Protein AF-0000000079813971 (afdb_homodimer)

Secondary structure (DSSP, 8-state):
----------HHHHHHHHHHHS-TTSEEEEEEEE-SSSSEEEEEEEEETTTEEPPPPPPBSSHHHHHHHHHHHHHTSGGG----------/----------HHHHHHHHHHHS-TTSEEEEEEEE-SSSSEEEEEEEEETTTEEPPPPPPBSSHHHHHHHHHHHHHTSGGG----------

Radius of gyration: 18.47 Å; Cα contacts (8 Å, |Δi|>4): 279; chains: 2; bounding box: 52×53×49 Å

pLDDT: mean 79.58, std 22.06, range [20.67, 98.25]

Organism: NCBI:txid265959

Structure (mmCIF, N/CA/C/O backbone):
data_AF-0000000079813971-model_v1
#
loop_
_entity.id
_entity.type
_entity.pdbx_description
1 polymer 'Uncharacterized protein'
#
loop_
_atom_site.group_PDB
_atom_site.id
_atom_site.type_symbol
_atom_site.label_atom_id
_atom_site.label_alt_id
_atom_site.label_comp_id
_atom_site.label_asym_id
_atom_site.label_entity_id
_atom_site.label_seq_id
_atom_site.pdbx_PDB_ins_code
_atom_site.Cartn_x
_atom_site.Cartn_y
_atom_site.Cartn_z
_atom_site.occupancy
_atom_site.B_iso_or_equiv
_atom_site.auth_seq_id
_atom_site.auth_comp_id
_atom_site.auth_asym_id
_atom_site.auth_atom_id
_atom_site.pdbx_PDB_model_num
ATOM 1 N N . MET A 1 1 ? 38.156 -11.477 9.844 1 33.75 1 MET A N 1
ATOM 2 C CA . MET A 1 1 ? 36.75 -11.875 9.781 1 33.75 1 MET A CA 1
ATOM 3 C C . MET A 1 1 ? 35.875 -10.695 9.391 1 33.75 1 MET A C 1
ATOM 5 O O . MET A 1 1 ? 35.75 -9.734 10.156 1 33.75 1 MET A O 1
ATOM 9 N N . SER A 1 2 ? 35.969 -10.125 8.156 1 39.94 2 SER A N 1
ATOM 10 C CA . SER A 1 2 ? 35.344 -9 7.496 1 39.94 2 SER A CA 1
ATOM 11 C C . SER A 1 2 ? 33.812 -9.039 7.695 1 39.94 2 SER A C 1
ATOM 13 O O . SER A 1 2 ? 33.188 -10.047 7.395 1 39.94 2 SER A O 1
ATOM 15 N N . HIS A 1 3 ? 33.375 -8.734 8.922 1 40.38 3 HIS A N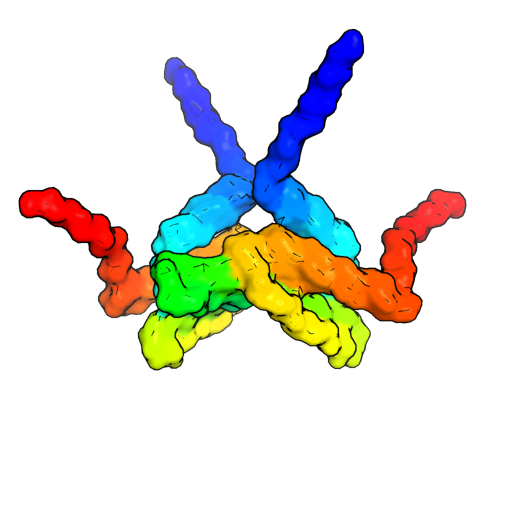 1
ATOM 16 C CA . HIS A 1 3 ? 31.969 -8.688 9.266 1 40.38 3 HIS A CA 1
ATOM 17 C C . HIS A 1 3 ? 31.141 -8.039 8.148 1 40.38 3 HIS A C 1
ATOM 19 O O . HIS A 1 3 ? 31.328 -6.855 7.848 1 40.38 3 HIS A O 1
ATOM 25 N N . ASN A 1 4 ? 31.047 -8.57 6.934 1 43.28 4 ASN A N 1
ATOM 26 C CA . ASN A 1 4 ? 30.094 -8.195 5.898 1 43.28 4 ASN A CA 1
ATOM 27 C C . ASN A 1 4 ? 28.766 -7.73 6.5 1 43.28 4 ASN A C 1
ATOM 29 O O . ASN A 1 4 ? 27.938 -8.547 6.871 1 43.28 4 ASN A O 1
ATOM 33 N N . TYR A 1 5 ? 28.828 -6.84 7.555 1 44.5 5 TYR A N 1
ATOM 34 C CA . TYR A 1 5 ? 27.625 -6.254 8.133 1 44.5 5 TYR A CA 1
ATOM 35 C C . TYR A 1 5 ? 26.594 -5.938 7.059 1 44.5 5 TYR A C 1
ATOM 37 O O . TYR A 1 5 ? 26.859 -5.141 6.156 1 44.5 5 TYR A O 1
ATOM 45 N N . ALA A 1 6 ? 25.984 -6.777 6.395 1 46.22 6 ALA A N 1
ATOM 46 C CA . ALA A 1 6 ? 24.828 -6.551 5.543 1 46.22 6 ALA A CA 1
ATOM 47 C C . ALA A 1 6 ? 23.984 -5.395 6.066 1 46.22 6 ALA A C 1
ATOM 49 O O . ALA A 1 6 ? 23.547 -5.41 7.219 1 46.22 6 ALA A O 1
ATOM 50 N N . THR A 1 7 ? 24.422 -4.199 5.969 1 53.38 7 THR A N 1
ATOM 51 C CA . THR A 1 7 ? 23.609 -3.041 6.328 1 53.38 7 THR A CA 1
ATOM 52 C C . THR A 1 7 ? 22.109 -3.361 6.199 1 53.38 7 THR A C 1
ATOM 54 O O . THR A 1 7 ? 21.656 -3.797 5.141 1 53.38 7 THR A O 1
ATOM 57 N N . PRO A 1 8 ? 21.484 -3.697 7.348 1 57.47 8 PRO A N 1
ATOM 58 C CA . PRO A 1 8 ? 20.062 -4 7.301 1 57.47 8 PRO A CA 1
ATOM 59 C C . PRO A 1 8 ? 19.312 -3.164 6.258 1 57.47 8 PRO A C 1
ATOM 61 O O . PRO A 1 8 ? 19.594 -1.976 6.098 1 57.47 8 PRO A O 1
ATOM 64 N N . LEU A 1 9 ? 18.891 -3.793 5.219 1 66.06 9 LEU A N 1
ATOM 65 C CA . LEU A 1 9 ? 18.141 -3.113 4.168 1 66.06 9 LEU A CA 1
ATOM 66 C C . LEU A 1 9 ? 17.094 -2.178 4.766 1 66.06 9 LEU A C 1
ATOM 68 O O . LEU A 1 9 ? 16.359 -2.557 5.688 1 66.06 9 LEU A O 1
ATOM 72 N N . THR A 1 10 ? 17.141 -0.961 4.457 1 76 10 THR A N 1
ATOM 73 C CA . THR A 1 10 ? 16.109 -0.007 4.855 1 76 10 THR A CA 1
ATOM 74 C C . THR A 1 10 ? 14.719 -0.523 4.488 1 76 10 THR A C 1
ATOM 76 O O . THR A 1 10 ? 14.57 -1.31 3.551 1 76 10 THR A O 1
ATOM 79 N N . PRO A 1 11 ? 13.758 -0.377 5.324 1 77.12 11 PRO A N 1
ATOM 80 C CA . PRO A 1 11 ? 12.391 -0.768 4.988 1 77.12 11 PRO A CA 1
ATOM 81 C C . PRO A 1 11 ? 12.016 -0.444 3.543 1 77.12 11 PRO A C 1
ATOM 83 O O . PRO A 1 11 ? 11.266 -1.192 2.912 1 77.12 11 PRO A O 1
ATOM 86 N N . GLU A 1 12 ? 12.609 0.564 3.08 1 75.94 12 GLU A N 1
ATOM 87 C CA . GLU A 1 12 ? 12.328 0.978 1.708 1 75.94 12 GLU A CA 1
ATOM 88 C C . GLU A 1 12 ? 12.891 -0.029 0.706 1 75.94 12 GLU A C 1
ATOM 90 O O . GLU A 1 12 ? 12.234 -0.351 -0.288 1 75.94 12 GLU A O 1
ATOM 95 N N . LYS A 1 13 ? 14.055 -0.398 0.991 1 79.94 13 LYS A N 1
ATOM 96 C CA . LYS A 1 13 ? 14.672 -1.394 0.119 1 79.94 13 LYS A CA 1
ATOM 97 C C . LYS A 1 13 ? 13.945 -2.732 0.211 1 79.94 13 LYS A C 1
ATOM 99 O O . LYS A 1 13 ? 13.797 -3.434 -0.792 1 79.94 13 LYS A O 1
ATOM 104 N N . ARG A 1 14 ? 13.508 -3.02 1.364 1 85.31 14 ARG A N 1
ATOM 105 C CA . ARG A 1 14 ? 12.781 -4.27 1.563 1 85.31 14 ARG A CA 1
ATOM 106 C C . ARG A 1 14 ? 11.438 -4.242 0.85 1 85.31 14 ARG A C 1
ATOM 108 O O . ARG A 1 14 ? 10.984 -5.262 0.315 1 85.31 14 ARG A O 1
ATOM 115 N N . LEU A 1 15 ? 10.828 -3.09 0.837 1 87.38 15 LEU A N 1
ATOM 116 C CA . LEU A 1 15 ? 9.555 -2.932 0.133 1 87.38 15 LEU A CA 1
ATOM 117 C C . LEU A 1 15 ? 9.727 -3.191 -1.36 1 87.38 15 LEU A C 1
ATOM 119 O O . LEU A 1 15 ? 8.961 -3.953 -1.954 1 87.38 15 LEU A O 1
ATOM 123 N N . THR A 1 16 ? 10.75 -2.584 -1.917 1 85.75 16 THR A N 1
ATOM 124 C CA . THR A 1 16 ? 11.039 -2.76 -3.336 1 85.75 16 THR A CA 1
ATOM 125 C C . THR A 1 16 ? 11.312 -4.227 -3.656 1 85.75 16 THR A C 1
ATOM 127 O O . THR A 1 16 ? 10.859 -4.742 -4.676 1 85.75 16 THR A O 1
ATOM 130 N N . ARG A 1 17 ? 12.031 -4.824 -2.816 1 87.75 17 ARG A N 1
ATOM 131 C CA . ARG A 1 17 ? 12.391 -6.227 -3.018 1 87.75 17 ARG A CA 1
ATOM 132 C C . ARG A 1 17 ? 11.148 -7.117 -3 1 87.75 17 ARG A C 1
ATOM 134 O O . ARG A 1 17 ? 10.984 -7.973 -3.871 1 87.75 17 ARG A O 1
ATOM 141 N N . VAL A 1 18 ? 10.289 -6.93 -2.023 1 91.88 18 VAL A N 1
ATOM 142 C CA . VAL A 1 18 ? 9.109 -7.785 -1.916 1 91.88 18 VAL A CA 1
ATOM 143 C C . VAL A 1 18 ? 8.188 -7.539 -3.104 1 91.88 18 VAL A C 1
ATOM 145 O O . VAL A 1 18 ? 7.629 -8.484 -3.672 1 91.88 18 VAL A O 1
ATOM 148 N N . LEU A 1 19 ? 8.055 -6.309 -3.5 1 91.94 19 LEU A N 1
ATOM 149 C CA . LEU A 1 19 ? 7.184 -5.977 -4.625 1 91.94 19 LEU A CA 1
ATOM 150 C C . LEU A 1 19 ? 7.727 -6.566 -5.922 1 91.94 19 LEU A C 1
ATOM 152 O O . LEU A 1 19 ? 6.957 -6.961 -6.801 1 91.94 19 LEU A O 1
ATOM 156 N N . SER A 1 20 ? 9.023 -6.66 -6.066 1 90.81 20 SER A N 1
ATOM 157 C CA . SER A 1 20 ? 9.656 -7.203 -7.266 1 90.81 20 SER A CA 1
ATOM 158 C C . SER A 1 20 ? 9.43 -8.703 -7.375 1 90.81 20 SER A C 1
ATOM 160 O O . SER A 1 20 ? 9.539 -9.281 -8.461 1 90.81 20 SER A O 1
ATOM 162 N N . ARG A 1 21 ? 9.125 -9.336 -6.32 1 92.19 21 ARG A N 1
ATOM 163 C CA . ARG A 1 21 ? 8.906 -10.773 -6.312 1 92.19 21 ARG A CA 1
ATOM 164 C C . ARG A 1 21 ? 7.473 -11.117 -6.719 1 92.19 21 ARG A C 1
ATOM 166 O O . ARG A 1 21 ? 7.191 -12.25 -7.125 1 92.19 21 ARG A O 1
ATOM 173 N N . ILE A 1 22 ? 6.59 -10.18 -6.59 1 92.81 22 ILE A N 1
ATOM 174 C CA . ILE A 1 22 ? 5.184 -10.406 -6.898 1 92.81 22 ILE A CA 1
ATOM 175 C C . ILE A 1 22 ? 4.957 -10.25 -8.398 1 92.81 22 ILE A C 1
ATOM 177 O O . ILE A 1 22 ? 5.219 -9.188 -8.969 1 92.81 22 ILE A O 1
ATOM 181 N N . PRO A 1 23 ? 4.418 -11.266 -9 1 92.44 23 PRO A N 1
ATOM 182 C CA . PRO A 1 23 ? 4.16 -11.172 -10.438 1 92.44 23 PRO A CA 1
ATOM 183 C C . PRO A 1 23 ? 3.305 -9.961 -10.805 1 92.44 23 PRO A C 1
ATOM 185 O O . PRO A 1 23 ? 2.396 -9.594 -10.055 1 92.44 23 PRO A O 1
ATOM 188 N N . GLU A 1 24 ? 3.609 -9.352 -11.938 1 92.88 24 GLU A N 1
ATOM 189 C CA . GLU A 1 24 ? 2.957 -8.125 -12.375 1 92.88 24 GLU A CA 1
ATOM 190 C C . GLU A 1 24 ? 1.479 -8.359 -12.672 1 92.88 24 GLU A C 1
ATOM 192 O O . GLU A 1 24 ? 0.686 -7.414 -12.68 1 92.88 24 GLU A O 1
ATOM 197 N N . ASP A 1 25 ? 1.131 -9.609 -12.977 1 92.19 25 ASP A N 1
ATOM 198 C CA . ASP A 1 25 ? -0.26 -9.906 -13.312 1 92.19 25 ASP A CA 1
ATOM 199 C C . ASP A 1 25 ? -1.086 -10.164 -12.055 1 92.19 25 ASP A C 1
ATOM 201 O O . ASP A 1 25 ? -2.293 -10.398 -12.133 1 92.19 25 ASP A O 1
ATOM 205 N N . TRP A 1 26 ? -0.474 -10.062 -10.797 1 92.56 26 TRP A N 1
ATOM 206 C CA . TRP A 1 26 ? -1.197 -10.195 -9.539 1 92.56 26 TRP A CA 1
ATOM 207 C C . TRP A 1 26 ? -1.659 -8.836 -9.031 1 92.56 26 TRP A C 1
ATOM 209 O O . TRP A 1 26 ? -0.968 -7.828 -9.211 1 92.56 26 TRP A O 1
ATOM 219 N N . SER A 1 27 ? -2.734 -8.758 -8.43 1 96.25 27 SER A N 1
ATOM 220 C CA . SER A 1 27 ? -3.186 -7.555 -7.742 1 96.25 27 SER A CA 1
ATOM 221 C C . SER A 1 27 ? -2.703 -7.527 -6.293 1 96.25 27 SER A C 1
ATOM 223 O O . SER A 1 27 ? -2.65 -8.57 -5.633 1 96.25 27 SER A O 1
ATOM 225 N N . VAL A 1 28 ? -2.287 -6.328 -5.848 1 97.25 28 VAL A N 1
ATOM 226 C CA . VAL A 1 28 ? -1.823 -6.117 -4.48 1 97.25 28 VAL A CA 1
ATOM 227 C C . VAL A 1 28 ? -2.725 -5.105 -3.777 1 97.25 28 VAL A C 1
ATOM 229 O O . VAL A 1 28 ? -2.961 -4.012 -4.297 1 97.25 28 VAL A O 1
ATOM 232 N N . ASN A 1 29 ? -3.291 -5.484 -2.674 1 97.75 29 ASN A N 1
ATOM 233 C CA . ASN A 1 29 ? -4.027 -4.566 -1.814 1 97.75 29 ASN A CA 1
ATOM 234 C C . ASN A 1 29 ? -3.314 -4.344 -0.484 1 97.75 29 ASN A C 1
ATOM 236 O O . ASN A 1 29 ? -2.91 -5.305 0.174 1 97.75 29 ASN A O 1
ATOM 240 N N . ILE A 1 30 ? -3.1 -3.123 -0.188 1 97.88 30 ILE A N 1
ATOM 241 C CA . ILE A 1 30 ? -2.492 -2.748 1.084 1 97.88 30 ILE A CA 1
ATOM 242 C C . ILE A 1 30 ? -3.43 -1.816 1.85 1 97.88 30 ILE A C 1
ATOM 244 O O . ILE A 1 30 ? -4.008 -0.894 1.27 1 97.88 30 ILE A O 1
ATOM 248 N N . ASP A 1 31 ? -3.574 -2.096 3.123 1 97.44 31 ASP A N 1
ATOM 249 C CA . ASP A 1 31 ? -4.457 -1.314 3.98 1 97.44 31 ASP A CA 1
ATOM 250 C C . ASP A 1 31 ? -3.742 -0.88 5.258 1 97.44 31 ASP A C 1
ATOM 252 O O . ASP A 1 31 ? -3.139 -1.703 5.949 1 97.44 31 ASP A O 1
ATOM 256 N N . ARG A 1 32 ? -3.713 0.362 5.469 1 97.12 32 ARG A N 1
ATOM 257 C CA . ARG A 1 32 ? -3.301 0.904 6.762 1 97.12 32 ARG A CA 1
ATOM 258 C C . ARG A 1 32 ? -4.512 1.349 7.578 1 97.12 32 ARG A C 1
ATOM 260 O O . ARG A 1 32 ? -5.367 2.08 7.078 1 97.12 32 ARG A O 1
ATOM 267 N N . GLN A 1 33 ? -4.578 0.925 8.82 1 95 33 GLN A N 1
ATOM 268 C CA . GLN A 1 33 ? -5.672 1.288 9.711 1 95 33 GLN A CA 1
ATOM 269 C C . GLN A 1 33 ? -5.148 1.717 11.078 1 95 33 GLN A C 1
ATOM 271 O O . GLN A 1 33 ? -4.113 1.227 11.539 1 95 33 GLN A O 1
ATOM 276 N N . PRO A 1 34 ? -5.949 2.643 11.664 1 93.5 34 PRO A N 1
ATOM 277 C CA . PRO A 1 34 ? -5.594 2.926 13.055 1 93.5 34 PRO A CA 1
ATOM 278 C C . PRO A 1 34 ? -5.695 1.693 13.953 1 93.5 34 PRO A C 1
ATOM 280 O O . PRO A 1 34 ? -6.594 0.87 13.773 1 93.5 34 PRO A O 1
ATOM 283 N N . ASP A 1 35 ? -4.758 1.456 14.82 1 91 35 ASP A N 1
ATOM 284 C CA . ASP A 1 35 ? -4.734 0.261 15.664 1 91 35 ASP A CA 1
ATOM 285 C C . ASP A 1 35 ? -5.469 0.5 16.984 1 91 35 ASP A C 1
ATOM 287 O O . ASP A 1 35 ? -5.539 -0.393 17.828 1 91 35 ASP A O 1
ATOM 291 N N . GLY A 1 36 ? -5.98 1.595 17.219 1 86.81 36 GLY A N 1
ATOM 292 C CA . GLY A 1 36 ? -6.715 1.904 18.438 1 86.81 36 GLY A CA 1
ATOM 293 C C . GLY A 1 36 ? -5.82 2.379 19.562 1 86.81 36 GLY A C 1
ATOM 294 O O . GLY A 1 36 ? -6.309 2.746 20.625 1 86.81 36 GLY A O 1
ATOM 295 N N . ASN A 1 37 ? -4.508 2.303 19.5 1 88.69 37 ASN A N 1
ATOM 296 C CA . ASN A 1 37 ? -3.553 2.699 20.531 1 88.69 37 ASN A CA 1
ATOM 297 C C . ASN A 1 37 ? -2.721 3.9 20.094 1 88.69 37 ASN A C 1
ATOM 299 O O . ASN A 1 37 ? -1.601 4.094 20.578 1 88.69 37 ASN A O 1
ATOM 303 N N . GLY A 1 38 ? -3.197 4.703 19.109 1 88.81 38 GLY A N 1
ATOM 304 C CA . GLY A 1 38 ? -2.477 5.871 18.641 1 88.81 38 GLY A CA 1
ATOM 305 C C . GLY A 1 38 ? -1.497 5.559 17.516 1 88.81 38 GLY A C 1
ATOM 306 O O . GLY A 1 38 ? -0.733 6.426 17.094 1 88.81 38 GLY A O 1
ATOM 307 N N . GLY A 1 39 ? -1.473 4.316 17.125 1 92.88 39 GLY A N 1
ATOM 308 C CA . GLY A 1 39 ? -0.64 3.891 16.016 1 92.88 39 GLY A CA 1
ATOM 309 C C . GLY A 1 39 ? -1.441 3.373 14.836 1 92.88 39 GLY A C 1
ATOM 310 O O . GLY A 1 39 ? -2.604 3.746 14.656 1 92.88 39 GLY A O 1
ATOM 311 N N . THR A 1 40 ? -0.646 2.762 13.945 1 95 40 THR A N 1
ATOM 312 C CA . THR A 1 40 ? -1.297 2.191 12.773 1 95 40 THR A CA 1
ATOM 313 C C . THR A 1 40 ? -0.93 0.718 12.617 1 95 40 THR A C 1
ATOM 315 O O . THR A 1 40 ? 0.053 0.251 13.195 1 95 40 THR A O 1
ATOM 318 N N . CYS A 1 41 ? -1.771 0.02 11.984 1 97.25 41 CYS A N 1
ATOM 319 C CA . CYS A 1 41 ? -1.492 -1.345 11.547 1 97.25 41 CYS A CA 1
ATOM 320 C C . CYS A 1 41 ? -1.696 -1.494 10.047 1 97.25 41 CYS A C 1
ATOM 322 O O . CYS A 1 41 ? -2.451 -0.73 9.438 1 97.25 41 CYS A O 1
ATOM 324 N N . TRP A 1 42 ? -0.894 -2.451 9.539 1 97.25 42 TRP A N 1
ATOM 325 C CA . TRP A 1 42 ? -0.901 -2.66 8.102 1 97.25 42 TRP A CA 1
ATOM 326 C C . TRP A 1 42 ? -1.358 -4.074 7.754 1 97.25 42 TRP A C 1
ATOM 328 O O . TRP A 1 42 ? -0.991 -5.035 8.438 1 97.25 42 TRP A O 1
ATOM 338 N N . ARG A 1 43 ? -2.133 -4.199 6.695 1 98.25 43 ARG A N 1
ATOM 339 C CA . ARG A 1 43 ? -2.543 -5.477 6.121 1 98.25 43 ARG A CA 1
ATOM 340 C C . ARG A 1 43 ? -2.357 -5.484 4.605 1 98.25 43 ARG A C 1
ATOM 342 O O . ARG A 1 43 ? -2.365 -4.426 3.971 1 98.25 43 ARG A O 1
ATOM 349 N N . ALA A 1 44 ? -2.139 -6.602 4.141 1 97.88 44 ALA A N 1
ATOM 350 C CA . ALA A 1 44 ? -1.982 -6.754 2.697 1 97.88 44 ALA A CA 1
ATOM 351 C C . ALA A 1 44 ? -2.678 -8.016 2.201 1 97.88 44 ALA A C 1
ATOM 353 O O . ALA A 1 44 ? -2.898 -8.953 2.971 1 97.88 44 ALA A O 1
ATOM 354 N N . ARG A 1 45 ? -3.027 -7.969 0.993 1 97.19 45 ARG A N 1
ATOM 355 C CA . ARG A 1 45 ? -3.65 -9.094 0.306 1 97.19 45 ARG A CA 1
ATOM 356 C C . ARG A 1 45 ? -3.193 -9.172 -1.146 1 97.19 45 ARG A C 1
ATOM 358 O O . ARG A 1 45 ? -3.062 -8.148 -1.816 1 97.19 45 ARG A O 1
ATOM 365 N N . LEU A 1 46 ? -2.971 -10.383 -1.547 1 96.31 46 LEU A N 1
ATOM 366 C CA . LEU A 1 46 ? -2.648 -10.617 -2.949 1 96.31 46 LEU A CA 1
ATOM 367 C C . LEU A 1 46 ? -3.799 -11.328 -3.658 1 96.31 46 LEU A C 1
ATOM 369 O O . LEU A 1 46 ? -4.461 -12.188 -3.072 1 96.31 46 LEU A O 1
ATOM 373 N N . THR A 1 47 ? -3.979 -10.953 -4.824 1 95.06 47 THR A N 1
ATOM 374 C CA . THR A 1 47 ? -4.973 -11.602 -5.672 1 95.06 47 THR A CA 1
ATOM 375 C C . THR A 1 47 ? -4.324 -12.164 -6.934 1 95.06 47 THR A C 1
ATOM 377 O O . THR A 1 47 ? -3.664 -11.43 -7.676 1 95.06 47 THR A O 1
ATOM 380 N N . LEU A 1 48 ? -4.5 -13.398 -7.098 1 89.38 48 LEU A N 1
ATOM 381 C CA . LEU A 1 48 ? -3.951 -14.07 -8.273 1 89.38 48 LEU A CA 1
ATOM 382 C C . LEU A 1 48 ? -4.828 -13.828 -9.492 1 89.38 48 LEU A C 1
ATOM 384 O O . LEU A 1 48 ? -6.004 -13.484 -9.359 1 89.38 48 LEU A O 1
ATOM 388 N N . PRO A 1 49 ? -4.203 -13.953 -10.57 1 86.12 49 PRO A N 1
ATOM 389 C CA . PRO A 1 49 ? -5.016 -13.812 -11.781 1 86.12 49 PRO A CA 1
ATOM 390 C C . PRO A 1 49 ? -6.215 -14.758 -11.797 1 86.12 49 PRO A C 1
ATOM 392 O O . PRO A 1 49 ? -6.117 -15.891 -11.312 1 86.12 49 PRO A O 1
ATOM 395 N N . GLY A 1 50 ? -7.379 -14.281 -12.242 1 83.62 50 GLY A N 1
ATOM 396 C CA . GLY A 1 50 ? -8.594 -15.078 -12.25 1 83.62 50 GLY A CA 1
ATOM 397 C C . GLY A 1 50 ? -9.461 -14.859 -11.016 1 83.62 50 GLY A C 1
ATOM 398 O O . GLY A 1 50 ? -10.367 -15.648 -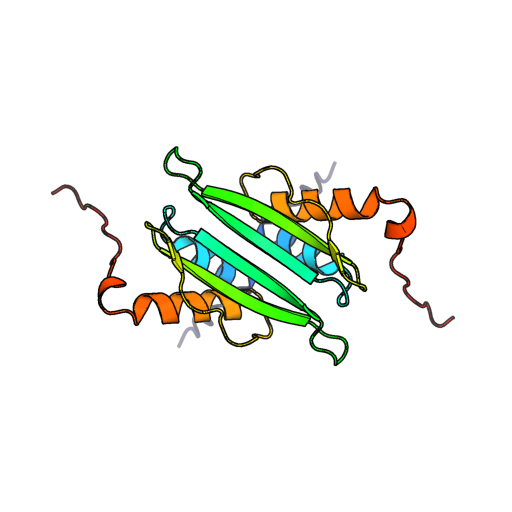10.75 1 83.62 50 GLY A O 1
ATOM 399 N N . ASP A 1 51 ? -9.062 -13.898 -10.172 1 78 51 ASP A N 1
ATOM 400 C CA . ASP A 1 51 ? -9.836 -13.414 -9.031 1 78 51 ASP A CA 1
ATOM 401 C C . ASP A 1 51 ? -9.75 -14.391 -7.863 1 78 51 ASP A C 1
ATOM 403 O O . ASP A 1 51 ? -10.758 -14.672 -7.207 1 78 51 ASP A O 1
ATOM 407 N N . ASP A 1 52 ? -8.75 -14.969 -7.832 1 83.06 52 ASP A N 1
ATOM 408 C CA . ASP A 1 52 ? -8.469 -15.812 -6.68 1 83.06 52 ASP A CA 1
ATOM 409 C C . ASP A 1 52 ? -7.797 -15.016 -5.562 1 83.06 52 ASP A C 1
ATOM 411 O O . ASP A 1 52 ? -6.574 -15.055 -5.414 1 83.06 52 ASP A O 1
ATOM 415 N N . ALA A 1 53 ? -8.609 -14.32 -4.77 1 88.06 53 ALA A N 1
ATOM 416 C CA . ALA A 1 53 ? -8.094 -13.469 -3.703 1 88.06 53 ALA A CA 1
ATOM 417 C C . ALA A 1 53 ? -7.66 -14.297 -2.498 1 88.06 53 ALA A C 1
ATOM 419 O O . ALA A 1 53 ? -8.406 -15.156 -2.025 1 88.06 53 ALA A O 1
ATOM 420 N N . LEU A 1 54 ? -6.457 -14.008 -2.133 1 91.12 54 LEU A N 1
ATOM 421 C CA . LEU A 1 54 ? -6.004 -14.602 -0.881 1 91.12 54 LEU A CA 1
ATOM 422 C C . LEU A 1 54 ? -6.555 -13.844 0.318 1 91.12 54 LEU A C 1
ATOM 424 O O . LEU A 1 54 ? -7.129 -12.758 0.161 1 91.12 54 LEU A O 1
ATOM 428 N N . ASP A 1 55 ? -6.402 -14.445 1.411 1 91.94 55 ASP A N 1
ATOM 429 C CA . ASP A 1 55 ? -6.891 -13.805 2.627 1 91.94 55 ASP A CA 1
ATOM 430 C C . ASP A 1 55 ? -6.031 -12.602 2.998 1 91.94 55 ASP A C 1
ATOM 432 O O . ASP A 1 55 ? -4.836 -12.57 2.701 1 91.94 55 ASP A O 1
ATOM 436 N N . TRP A 1 56 ? -6.695 -11.617 3.648 1 97 56 TRP A N 1
ATOM 437 C CA . TRP A 1 56 ? -5.926 -10.539 4.266 1 97 56 TRP A CA 1
ATOM 438 C C . TRP A 1 56 ? -4.969 -11.094 5.316 1 97 56 TRP A C 1
ATOM 440 O O . TRP A 1 56 ? -5.309 -12.031 6.043 1 97 56 TRP A O 1
ATOM 450 N N . THR A 1 57 ? -3.846 -10.438 5.355 1 97.12 57 THR A N 1
ATOM 451 C CA . THR A 1 57 ? -2.912 -10.805 6.414 1 97.12 57 THR A CA 1
ATOM 452 C C . THR A 1 57 ? -3.41 -10.32 7.77 1 97.12 57 THR A C 1
ATOM 454 O O . THR A 1 57 ? -4.258 -9.422 7.84 1 97.12 57 THR A O 1
ATOM 457 N N . ALA A 1 58 ? -2.861 -10.992 8.82 1 96.56 58 ALA A N 1
ATOM 458 C CA . ALA A 1 58 ? -3.02 -10.391 10.141 1 96.56 58 ALA A CA 1
ATOM 459 C C . ALA A 1 58 ? -2.381 -9 10.188 1 96.56 58 ALA A C 1
ATOM 461 O O . ALA A 1 58 ? -1.454 -8.711 9.43 1 96.56 58 ALA A O 1
ATOM 462 N N . PRO A 1 59 ? -2.895 -8.117 11.031 1 97.25 59 PRO A N 1
ATOM 463 C CA . PRO A 1 59 ? -2.281 -6.793 11.133 1 97.25 59 PRO A CA 1
ATOM 464 C C . PRO A 1 59 ? -0.791 -6.855 11.461 1 97.25 59 PRO A C 1
ATOM 466 O O . PRO A 1 59 ? -0.373 -7.668 12.289 1 97.25 59 PRO A O 1
ATOM 469 N N . GLN A 1 60 ? -0.055 -6.152 10.688 1 96.81 60 GLN A N 1
ATOM 470 C CA . GLN A 1 60 ? 1.383 -6.043 10.906 1 96.81 60 GLN A CA 1
ATOM 471 C C . GLN A 1 60 ? 1.777 -4.617 11.281 1 96.81 60 GLN A C 1
ATOM 473 O O . GLN A 1 60 ? 1.007 -3.678 11.062 1 96.81 60 GLN A O 1
ATOM 478 N N . GLY A 1 61 ? 2.953 -4.43 11.773 1 93.88 61 GLY A N 1
ATOM 479 C CA . GLY A 1 61 ? 3.404 -3.127 12.234 1 93.88 61 GLY A CA 1
ATOM 480 C C . GLY A 1 61 ? 3.883 -2.229 11.109 1 93.88 61 GLY A C 1
ATOM 481 O O . GLY A 1 61 ? 3.934 -1.007 11.266 1 93.88 61 GLY A O 1
ATOM 482 N N . THR A 1 62 ? 4.371 -2.85 10.039 1 93 62 THR A N 1
ATOM 483 C CA . THR A 1 62 ? 4.859 -2.059 8.914 1 93 62 THR A CA 1
ATOM 484 C C . THR A 1 62 ? 4.246 -2.541 7.605 1 93 62 THR A C 1
ATOM 486 O O . THR A 1 62 ? 3.74 -3.662 7.527 1 93 62 THR A O 1
ATOM 489 N N . MET A 1 63 ? 4.285 -1.687 6.668 1 94.31 63 MET A N 1
ATOM 490 C CA . MET A 1 63 ? 3.814 -2.018 5.328 1 94.31 63 MET A CA 1
ATOM 491 C C . MET A 1 63 ? 4.586 -3.203 4.758 1 94.31 63 MET A C 1
ATOM 493 O O . MET A 1 63 ? 3.996 -4.105 4.16 1 94.31 63 MET A O 1
ATOM 497 N N . VAL A 1 64 ? 5.871 -3.158 4.969 1 93.69 64 VAL A N 1
ATOM 498 C CA . VAL A 1 64 ? 6.762 -4.176 4.426 1 93.69 64 VAL A CA 1
ATOM 499 C C . VAL A 1 64 ? 6.422 -5.539 5.027 1 93.69 64 VAL A C 1
ATOM 501 O O . VAL A 1 64 ? 6.312 -6.531 4.309 1 93.69 64 VAL A O 1
ATOM 504 N N . GLU A 1 65 ? 6.281 -5.586 6.297 1 95.19 65 GLU A N 1
ATOM 505 C CA . GLU A 1 65 ? 5.938 -6.832 6.973 1 95.19 65 GLU A CA 1
ATOM 506 C C . GLU A 1 65 ? 4.617 -7.398 6.453 1 95.19 65 GLU A C 1
ATOM 508 O O . GLU A 1 65 ? 4.48 -8.609 6.285 1 95.19 65 GLU A O 1
ATOM 513 N N . ALA A 1 66 ? 3.635 -6.574 6.246 1 97 66 ALA A N 1
ATOM 514 C CA . ALA A 1 66 ? 2.35 -7.004 5.703 1 97 66 ALA A CA 1
ATOM 515 C C . ALA A 1 66 ? 2.52 -7.633 4.324 1 97 66 ALA A C 1
ATOM 517 O O . ALA A 1 66 ? 1.953 -8.695 4.043 1 97 66 ALA A O 1
ATOM 518 N N . LEU A 1 67 ? 3.32 -6.969 3.527 1 96.12 67 LEU A N 1
ATOM 519 C CA . LEU A 1 67 ? 3.543 -7.453 2.17 1 96.12 67 LEU A CA 1
ATOM 520 C C . LEU A 1 67 ? 4.309 -8.773 2.18 1 96.12 67 LEU A C 1
ATOM 522 O O . LEU A 1 67 ? 3.994 -9.68 1.413 1 96.12 67 LEU A O 1
ATOM 526 N N . GLU A 1 68 ? 5.336 -8.797 3.027 1 94.94 68 GLU A N 1
ATOM 527 C CA . GLU A 1 68 ? 6.109 -10.031 3.131 1 94.94 68 GLU A CA 1
ATOM 528 C C . GLU A 1 68 ? 5.242 -11.188 3.615 1 94.94 68 GLU A C 1
ATOM 530 O O . GLU A 1 68 ? 5.367 -12.312 3.127 1 94.94 68 GLU A O 1
ATOM 535 N N . THR A 1 69 ? 4.395 -10.953 4.59 1 96.12 69 THR A N 1
ATOM 536 C CA . THR A 1 69 ? 3.475 -11.961 5.102 1 96.12 69 THR A CA 1
ATOM 537 C C . THR A 1 69 ? 2.51 -12.422 4.012 1 96.12 69 THR A C 1
ATOM 539 O O . THR A 1 69 ? 2.27 -13.617 3.848 1 96.12 69 THR A O 1
ATOM 542 N N . ALA A 1 70 ? 1.956 -11.5 3.229 1 96.12 70 ALA A N 1
ATOM 543 C CA . ALA A 1 70 ? 1.064 -11.828 2.117 1 96.12 70 ALA A CA 1
ATOM 544 C C . ALA A 1 70 ? 1.771 -12.695 1.081 1 96.12 70 ALA A C 1
ATOM 546 O O . ALA A 1 70 ? 1.186 -13.641 0.552 1 96.12 70 ALA A O 1
ATOM 547 N N . TRP A 1 71 ? 2.959 -12.328 0.774 1 94.88 71 TRP A N 1
ATOM 548 C CA . TRP A 1 71 ? 3.742 -13.07 -0.206 1 94.88 71 TRP A CA 1
ATOM 549 C C . TRP A 1 71 ? 3.998 -14.5 0.271 1 94.88 71 TRP A C 1
ATOM 551 O O . TRP A 1 71 ? 3.902 -15.445 -0.511 1 94.88 71 TRP A O 1
ATOM 561 N N . ARG A 1 72 ? 4.328 -14.641 1.51 1 93.12 72 ARG A N 1
ATOM 562 C CA . ARG A 1 72 ? 4.516 -15.961 2.094 1 93.12 72 ARG A CA 1
ATOM 563 C C . ARG A 1 72 ? 3.242 -16.797 1.99 1 93.12 72 ARG A C 1
ATOM 565 O O . ARG A 1 72 ? 3.291 -17.984 1.657 1 93.12 72 ARG A O 1
ATOM 572 N N . GLN A 1 73 ? 2.131 -16.188 2.275 1 91.69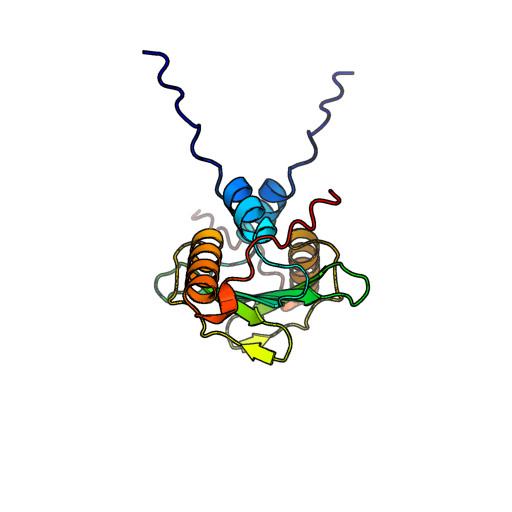 73 GLN A N 1
ATOM 573 C CA . GLN A 1 73 ? 0.836 -16.859 2.164 1 91.69 73 GLN A CA 1
ATOM 574 C C . GLN A 1 73 ? 0.59 -17.344 0.739 1 91.69 73 GLN A C 1
ATOM 576 O O . GLN A 1 73 ? 0.065 -18.438 0.533 1 91.69 73 GLN A O 1
ATOM 581 N N . ALA A 1 74 ? 0.95 -16.531 -0.216 1 89.88 74 ALA A N 1
ATOM 582 C CA . ALA A 1 74 ? 0.747 -16.859 -1.624 1 89.88 74 ALA A CA 1
ATOM 583 C C . ALA A 1 74 ? 1.618 -18.047 -2.043 1 89.88 74 ALA A C 1
ATOM 585 O O . ALA A 1 74 ? 1.223 -18.844 -2.895 1 89.88 74 ALA A O 1
ATOM 586 N N . ARG A 1 75 ? 2.789 -18.141 -1.523 1 87 75 ARG A N 1
ATOM 587 C CA . ARG A 1 75 ? 3.723 -19.219 -1.871 1 87 75 ARG A CA 1
ATOM 588 C C . ARG A 1 75 ? 3.326 -20.531 -1.204 1 87 75 ARG A C 1
ATOM 590 O O . ARG A 1 75 ? 3.738 -21.594 -1.646 1 87 75 ARG A O 1
ATOM 597 N N . ALA A 1 76 ? 2.672 -20.406 -0.142 1 81.69 76 ALA A N 1
ATOM 598 C CA . ALA A 1 76 ? 2.254 -21.609 0.574 1 81.69 76 ALA A CA 1
ATOM 599 C C . ALA A 1 76 ? 1.136 -22.344 -0.171 1 81.69 76 ALA A C 1
ATOM 601 O O . ALA A 1 76 ? 0.815 -23.484 0.139 1 81.69 76 ALA A O 1
ATOM 602 N N . LEU A 1 77 ? 0.544 -21.672 -1.084 1 68.5 77 LEU A N 1
ATOM 603 C CA . LEU A 1 77 ? -0.519 -22.281 -1.876 1 68.5 77 LEU A CA 1
ATOM 604 C C . LEU A 1 77 ? 0.057 -23.25 -2.908 1 68.5 77 LEU A C 1
ATOM 606 O O . LEU A 1 77 ? 1.152 -23.016 -3.43 1 68.5 77 LEU A O 1
ATOM 610 N N . PRO A 1 78 ? -0.326 -24.516 -2.9 1 60.62 78 PRO A N 1
ATOM 611 C CA . PRO A 1 78 ? 0.2 -25.469 -3.881 1 60.62 78 PRO A CA 1
ATOM 612 C C . PRO A 1 78 ? 0.491 -24.828 -5.234 1 60.62 78 PRO A C 1
ATOM 614 O O . PRO A 1 78 ? 1.471 -25.188 -5.895 1 60.62 78 PRO A O 1
ATOM 617 N N . GLY A 1 79 ? -0.356 -24.156 -5.98 1 49.84 79 GLY A N 1
ATOM 618 C CA . GLY A 1 79 ? -0.225 -23.484 -7.266 1 49.84 79 GLY A CA 1
ATOM 619 C C . GLY A 1 79 ? 0.599 -22.219 -7.191 1 49.84 79 GLY A C 1
ATOM 620 O O . GLY A 1 79 ? 0.825 -21.562 -8.211 1 49.84 79 GLY A O 1
ATOM 621 N N . GLY A 1 80 ? 0.846 -21.688 -6.133 1 49.75 80 GLY A N 1
ATOM 622 C CA . GLY A 1 80 ? 1.663 -20.5 -5.926 1 49.75 80 GLY A CA 1
ATOM 623 C C . GLY A 1 80 ? 3.117 -20.719 -6.305 1 49.75 80 GLY A C 1
ATOM 624 O O . GLY A 1 80 ? 3.967 -19.875 -6 1 49.75 80 GLY A O 1
ATOM 625 N N . GLU A 1 81 ? 3.434 -21.984 -6.578 1 44.5 81 GLU A N 1
ATOM 626 C CA . GLU A 1 81 ? 4.781 -22.266 -7.066 1 44.5 81 GLU A CA 1
ATOM 627 C C . GLU A 1 81 ? 5.098 -21.438 -8.312 1 44.5 81 GLU A C 1
ATOM 629 O O . GLU A 1 81 ? 6.023 -21.766 -9.055 1 44.5 81 GLU A O 1
ATOM 634 N N . ALA A 1 82 ? 4.312 -20.469 -8.672 1 46 82 ALA A N 1
ATOM 635 C CA . ALA A 1 82 ? 4.875 -19.844 -9.867 1 46 82 ALA A CA 1
ATOM 636 C C . ALA A 1 82 ? 6.332 -19.453 -9.648 1 46 82 ALA A C 1
ATOM 638 O O . ALA A 1 82 ? 6.629 -18.547 -8.883 1 46 82 ALA A O 1
ATOM 639 N N . GLY A 1 83 ? 7.242 -20.219 -9.461 1 42.34 83 GLY A N 1
ATOM 640 C CA . GLY A 1 83 ? 8.648 -19.859 -9.609 1 42.34 83 GLY A CA 1
ATOM 641 C C . GLY A 1 83 ? 8.883 -18.781 -10.641 1 42.34 83 GLY A C 1
ATOM 642 O O . GLY A 1 83 ? 7.984 -18.453 -11.422 1 42.34 83 GLY A O 1
ATOM 643 N N . PRO A 1 84 ? 9.797 -17.828 -10.469 1 39.81 84 PRO A N 1
ATOM 644 C CA . PRO A 1 84 ? 10.148 -16.922 -11.57 1 39.81 84 PRO A CA 1
ATOM 645 C C . PRO A 1 84 ? 10.094 -17.609 -12.93 1 39.81 84 PRO A C 1
ATOM 647 O O . PRO A 1 84 ? 10.727 -18.656 -13.125 1 39.81 84 PRO A O 1
ATOM 650 N N . GLN A 1 85 ? 9 -17.953 -13.5 1 35.62 85 GLN A N 1
ATOM 651 C CA . GLN A 1 85 ? 9.18 -18.406 -14.883 1 35.62 85 GLN A CA 1
ATOM 652 C C . GLN A 1 85 ? 10.172 -17.5 -15.617 1 35.62 85 GLN A C 1
ATOM 654 O O . GLN A 1 85 ? 9.844 -16.359 -15.969 1 35.62 85 GLN A O 1
ATOM 659 N N . VAL A 1 86 ? 11.328 -17.188 -15.086 1 35.84 86 VAL A N 1
ATOM 660 C CA . VAL A 1 86 ? 12.414 -16.688 -15.922 1 35.84 86 VAL A CA 1
ATOM 661 C C . VAL A 1 86 ? 12.477 -17.484 -17.219 1 35.84 86 VAL A C 1
ATOM 663 O O . VAL A 1 86 ? 12.727 -18.688 -17.203 1 35.84 86 VAL A O 1
ATOM 666 N N . THR A 1 87 ? 11.562 -17.406 -18.062 1 36.69 87 THR A N 1
ATOM 667 C CA . THR A 1 87 ? 11.875 -17.922 -19.391 1 36.69 87 THR A CA 1
ATOM 668 C C . THR A 1 87 ? 13.328 -17.641 -19.75 1 36.69 87 THR A C 1
ATOM 670 O O . THR A 1 87 ? 13.703 -16.469 -19.953 1 36.69 87 THR A O 1
ATOM 673 N N . VAL A 1 88 ? 14.359 -18.266 -19.281 1 29.05 88 VAL A N 1
ATOM 674 C CA . VAL A 1 88 ? 15.711 -18.375 -19.828 1 29.05 88 VAL A CA 1
ATOM 675 C C . VAL A 1 88 ? 15.641 -18.766 -21.297 1 29.05 88 VAL A C 1
ATOM 677 O O . VAL A 1 88 ? 15.117 -19.828 -21.641 1 29.05 88 VAL A O 1
ATOM 680 N N . LYS A 1 89 ? 15.414 -17.859 -22.188 1 28.5 89 LYS A N 1
ATOM 681 C CA . LYS A 1 89 ? 15.781 -18.125 -23.578 1 28.5 89 LYS A CA 1
ATOM 682 C C . LYS A 1 89 ? 17.109 -18.875 -23.656 1 28.5 89 LYS A C 1
ATOM 684 O O . LYS A 1 89 ? 18.141 -18.375 -23.219 1 28.5 89 LYS A O 1
ATOM 689 N N . ASN A 1 90 ? 17 -20.094 -23.281 1 20.67 90 ASN A N 1
ATOM 690 C CA . ASN A 1 90 ? 18.094 -20.891 -23.812 1 20.67 90 ASN A CA 1
ATOM 691 C C . ASN A 1 90 ? 18.109 -20.859 -25.344 1 20.67 90 ASN A C 1
ATOM 693 O O . ASN A 1 90 ? 17.078 -21.016 -25.984 1 20.67 90 ASN A O 1
ATOM 697 N N . MET B 1 1 ? 29.172 28.031 -7.02 1 33.41 1 MET B N 1
ATOM 698 C CA . MET B 1 1 ? 27.75 27.719 -7.004 1 33.41 1 MET B CA 1
ATOM 699 C C . MET B 1 1 ? 27.531 26.234 -6.734 1 33.41 1 MET B C 1
ATOM 701 O O . MET B 1 1 ? 27.891 25.391 -7.559 1 33.41 1 MET B O 1
ATOM 705 N N . SER B 1 2 ? 27.844 25.688 -5.516 1 39.78 2 SER B N 1
ATOM 706 C CA . SER B 1 2 ? 27.766 24.344 -4.98 1 39.78 2 SER B CA 1
ATOM 707 C C . SER B 1 2 ? 26.422 23.688 -5.297 1 39.78 2 SER B C 1
ATOM 709 O O . SER B 1 2 ? 25.375 24.281 -5.031 1 39.78 2 SER B O 1
ATOM 711 N N . HIS B 1 3 ? 26.25 23.25 -6.539 1 40.44 3 HIS B N 1
ATOM 712 C CA . HIS B 1 3 ? 25.062 22.562 -7 1 40.44 3 HIS B CA 1
ATOM 713 C C . HIS B 1 3 ? 24.562 21.578 -5.953 1 40.44 3 HIS B C 1
ATOM 715 O O . HIS B 1 3 ? 25.234 20.594 -5.648 1 40.44 3 HIS B O 1
ATOM 721 N N . ASN B 1 4 ? 24.125 21.906 -4.711 1 41.5 4 ASN B N 1
ATOM 722 C CA . ASN B 1 4 ? 23.359 21.109 -3.764 1 41.5 4 ASN B CA 1
ATOM 723 C C . ASN B 1 4 ? 22.406 20.156 -4.48 1 41.5 4 ASN B C 1
ATOM 725 O O . ASN B 1 4 ? 21.312 20.562 -4.891 1 41.5 4 ASN B O 1
ATOM 729 N N . TYR B 1 5 ? 22.859 19.484 -5.562 1 42.72 5 TYR B N 1
ATOM 730 C CA . TYR B 1 5 ? 22.047 18.5 -6.262 1 42.72 5 TYR B CA 1
ATOM 731 C C . TYR B 1 5 ? 21.219 17.688 -5.277 1 42.72 5 TY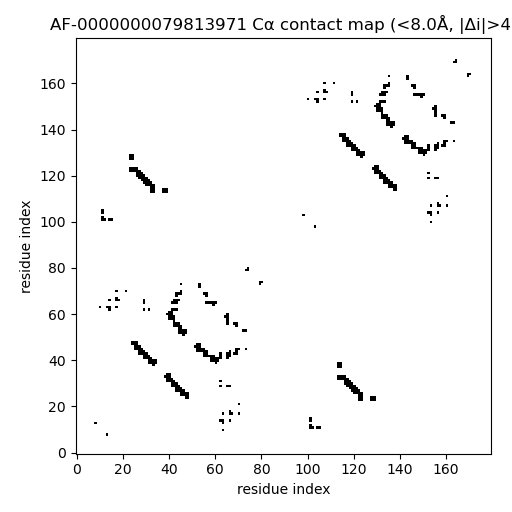R B C 1
ATOM 733 O O . TYR B 1 5 ? 21.766 17.016 -4.398 1 42.72 5 TYR B O 1
ATOM 741 N N . ALA B 1 6 ? 20.219 18.109 -4.613 1 46.47 6 ALA B N 1
ATOM 742 C CA . ALA B 1 6 ? 19.25 17.344 -3.838 1 46.47 6 ALA B CA 1
ATOM 743 C C . ALA B 1 6 ? 19.109 15.922 -4.379 1 46.47 6 ALA B C 1
ATOM 745 O O . ALA B 1 6 ? 18.828 15.727 -5.562 1 46.47 6 ALA B O 1
ATOM 746 N N . THR B 1 7 ? 19.984 15.102 -4.23 1 53.94 7 THR B N 1
ATOM 747 C CA . THR B 1 7 ? 19.875 13.703 -4.621 1 53.94 7 THR B CA 1
ATOM 748 C C . THR B 1 7 ? 18.422 13.25 -4.637 1 53.94 7 THR B C 1
ATOM 750 O O . THR B 1 7 ? 17.719 13.375 -3.629 1 53.94 7 THR B O 1
ATOM 753 N N . PRO B 1 8 ? 17.844 13.266 -5.855 1 57.56 8 PRO B N 1
ATOM 754 C CA . PRO B 1 8 ? 16.453 12.844 -5.941 1 57.56 8 PRO B CA 1
ATOM 755 C C . PRO B 1 8 ? 16.094 11.742 -4.945 1 57.56 8 PRO B C 1
ATOM 757 O O . PRO B 1 8 ? 16.906 10.844 -4.711 1 57.56 8 PRO B O 1
ATOM 760 N N . LEU B 1 9 ? 15.312 12.102 -3.957 1 66.31 9 LEU B N 1
ATOM 761 C CA . LEU B 1 9 ? 14.891 11.125 -2.955 1 66.31 9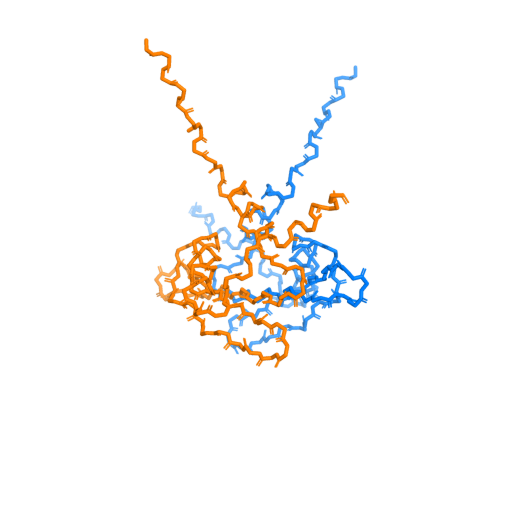 LEU B CA 1
ATOM 762 C C . LEU B 1 9 ? 14.469 9.812 -3.609 1 66.31 9 LEU B C 1
ATOM 764 O O . LEU B 1 9 ? 13.742 9.82 -4.602 1 66.31 9 LEU B O 1
ATOM 768 N N . THR B 1 10 ? 15.07 8.773 -3.262 1 76 10 THR B N 1
ATOM 769 C CA . THR B 1 10 ? 14.656 7.453 -3.717 1 76 10 THR B CA 1
ATOM 770 C C . THR B 1 10 ? 13.164 7.246 -3.484 1 76 10 THR B C 1
ATOM 772 O O . THR B 1 10 ? 12.578 7.855 -2.588 1 76 10 THR B O 1
ATOM 775 N N . PRO B 1 11 ? 12.484 6.684 -4.398 1 77.38 11 PRO B N 1
ATOM 776 C CA . PRO B 1 11 ? 11.07 6.371 -4.199 1 77.38 11 PRO B CA 1
ATOM 777 C C . PRO B 1 11 ? 10.766 5.891 -2.783 1 77.38 11 PRO B C 1
ATOM 779 O O . PRO B 1 11 ? 9.695 6.184 -2.242 1 77.38 11 PRO B O 1
ATOM 782 N N . GLU B 1 12 ? 11.719 5.27 -2.227 1 76.12 12 GLU B N 1
ATOM 783 C CA . GLU B 1 12 ? 11.547 4.75 -0.873 1 76.12 12 GLU B CA 1
ATOM 784 C C . GLU B 1 12 ? 11.469 5.887 0.145 1 76.12 12 GLU B C 1
ATOM 786 O O . GLU B 1 12 ? 10.648 5.84 1.066 1 76.12 12 GLU B O 1
ATOM 791 N N . LYS B 1 13 ? 12.336 6.762 -0.054 1 79.88 13 LYS B N 1
ATOM 792 C CA . LYS B 1 13 ? 12.336 7.914 0.843 1 79.88 13 LYS B CA 1
ATOM 793 C C . LYS B 1 13 ? 11.07 8.75 0.651 1 79.88 13 LYS B C 1
ATOM 795 O O . LYS B 1 13 ? 10.516 9.281 1.617 1 79.88 13 LYS B O 1
ATOM 800 N N . ARG B 1 14 ? 10.656 8.828 -0.554 1 85.5 14 ARG B N 1
ATO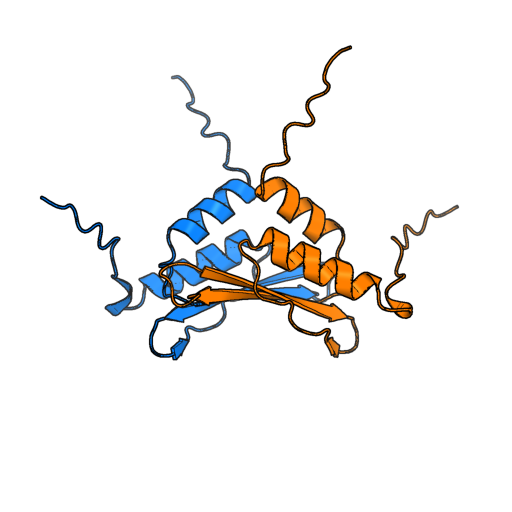M 801 C CA . ARG B 1 14 ? 9.453 9.594 -0.849 1 85.5 14 ARG B CA 1
ATOM 802 C C . ARG B 1 14 ? 8.219 8.922 -0.259 1 85.5 14 ARG B C 1
ATOM 804 O O . ARG B 1 14 ? 7.297 9.594 0.208 1 85.5 14 ARG B O 1
ATOM 811 N N . LEU B 1 15 ? 8.219 7.602 -0.274 1 87.69 15 LEU B N 1
ATOM 812 C CA . LEU B 1 15 ? 7.117 6.852 0.318 1 87.69 15 LEU B CA 1
ATOM 813 C C . LEU B 1 15 ? 7.008 7.129 1.813 1 87.69 15 LEU B C 1
ATOM 815 O O . LEU B 1 15 ? 5.926 7.43 2.318 1 87.69 15 LEU B O 1
ATOM 819 N N . THR B 1 16 ? 8.148 7.074 2.479 1 85.81 16 THR B N 1
ATOM 820 C CA . THR B 1 16 ? 8.18 7.328 3.914 1 85.81 16 THR B CA 1
ATOM 821 C C . THR B 1 16 ? 7.711 8.75 4.223 1 85.81 16 THR B C 1
ATOM 823 O O . THR B 1 16 ? 6.973 8.969 5.184 1 85.81 16 THR B O 1
ATOM 826 N N . ARG B 1 17 ? 8.133 9.625 3.441 1 87.75 17 ARG B N 1
ATOM 827 C CA . ARG B 1 17 ? 7.773 11.023 3.641 1 87.75 17 ARG B CA 1
ATOM 828 C C . ARG B 1 17 ? 6.27 11.227 3.492 1 87.75 17 ARG B C 1
ATOM 830 O O . ARG B 1 17 ? 5.645 11.891 4.32 1 87.75 17 ARG B O 1
ATOM 837 N N . VAL B 1 18 ? 5.691 10.688 2.449 1 91.81 18 VAL B N 1
ATOM 838 C CA . VAL B 1 18 ? 4.266 10.891 2.217 1 91.81 18 VAL B CA 1
ATOM 839 C C . VAL B 1 18 ? 3.459 10.211 3.32 1 91.81 18 VAL B C 1
ATOM 841 O O . VAL B 1 18 ? 2.479 10.766 3.814 1 91.81 18 VAL B O 1
ATOM 844 N N . LEU B 1 19 ? 3.887 9.047 3.73 1 92 19 LEU B N 1
ATOM 845 C CA . LEU B 1 19 ? 3.176 8.32 4.777 1 92 19 LEU B CA 1
ATOM 846 C C . LEU B 1 19 ? 3.26 9.062 6.105 1 92 19 LEU B C 1
ATOM 848 O O . LEU B 1 19 ? 2.318 9.023 6.902 1 92 19 LEU B O 1
ATOM 852 N N . SER B 1 20 ? 4.336 9.75 6.355 1 90.88 20 SER B N 1
ATOM 853 C CA . SER B 1 20 ? 4.523 10.492 7.598 1 90.88 20 SER B CA 1
ATOM 854 C C . SER B 1 20 ? 3.615 11.719 7.656 1 90.88 20 SER B C 1
ATOM 856 O O . SER B 1 20 ? 3.338 12.242 8.734 1 90.88 20 SER B O 1
ATOM 858 N N . ARG B 1 21 ? 3.152 12.148 6.555 1 92.12 21 ARG B N 1
ATOM 859 C CA . ARG B 1 21 ? 2.289 13.328 6.496 1 92.12 21 ARG B CA 1
ATOM 860 C C . ARG B 1 21 ? 0.834 12.945 6.758 1 92.12 21 ARG B C 1
ATOM 862 O O . ARG B 1 21 ? 0.021 13.805 7.117 1 92.12 21 ARG B O 1
ATOM 869 N N . ILE B 1 22 ? 0.52 11.703 6.555 1 92.94 22 ILE B N 1
ATOM 870 C CA . ILE B 1 22 ? -0.853 11.242 6.727 1 92.94 22 ILE B CA 1
ATOM 871 C C . ILE B 1 22 ? -1.126 10.969 8.203 1 92.94 22 ILE B C 1
ATOM 873 O O . ILE B 1 22 ? -0.453 10.133 8.82 1 92.94 22 ILE B O 1
ATOM 877 N N . PRO B 1 23 ? -2.131 11.594 8.711 1 92.62 23 PRO B N 1
ATOM 878 C CA . PRO B 1 23 ? -2.449 11.352 10.125 1 92.62 23 PRO B CA 1
ATOM 879 C C . PRO B 1 23 ? -2.67 9.875 10.438 1 92.62 23 PRO B C 1
ATOM 881 O O . PRO B 1 23 ? -3.225 9.141 9.617 1 92.62 23 PRO B O 1
ATOM 884 N N . GLU B 1 24 ? -2.209 9.461 11.594 1 92.94 24 GLU B N 1
ATOM 885 C CA . GLU B 1 24 ? -2.248 8.055 12 1 92.94 24 GLU B CA 1
ATOM 886 C C . GLU B 1 24 ? -3.684 7.566 12.156 1 92.94 24 GLU B C 1
ATOM 888 O O . GLU B 1 24 ? -3.941 6.359 12.117 1 92.94 24 GLU B O 1
ATOM 893 N N . ASP B 1 25 ? -4.609 8.516 12.398 1 92.31 25 ASP B N 1
ATOM 894 C CA . ASP B 1 25 ? -6 8.109 12.594 1 92.31 25 ASP B CA 1
ATOM 895 C C . ASP B 1 25 ? -6.73 7.98 11.266 1 92.31 25 ASP B C 1
ATOM 897 O O . ASP B 1 25 ? -7.914 7.629 11.227 1 92.31 25 ASP B O 1
ATOM 901 N N . TRP B 1 26 ? -6.035 8.211 10.078 1 92.56 26 TRP B N 1
ATOM 902 C CA . TRP B 1 26 ? -6.617 8.023 8.758 1 92.56 26 TRP B CA 1
ATOM 903 C C . TRP B 1 26 ? -6.34 6.617 8.234 1 92.56 26 TRP B C 1
ATOM 905 O O . TRP B 1 26 ? -5.277 6.047 8.5 1 92.56 26 TRP B O 1
ATOM 915 N N . SER B 1 27 ? -7.211 6.059 7.535 1 96.25 27 SER B N 1
ATOM 916 C CA . SER B 1 27 ? -6.984 4.801 6.836 1 96.25 27 SER B CA 1
ATOM 917 C C . SER B 1 27 ? -6.414 5.039 5.441 1 96.25 27 SER B C 1
ATOM 919 O O . SER B 1 27 ? -6.789 6 4.766 1 96.25 27 SER B O 1
ATOM 921 N N . VAL B 1 28 ? -5.43 4.18 5.047 1 97.25 28 VAL B N 1
ATOM 922 C CA . VAL B 1 28 ? -4.797 4.242 3.734 1 97.25 28 VAL B CA 1
ATOM 923 C C . VAL B 1 28 ? -5.051 2.941 2.977 1 97.25 28 VAL B C 1
ATOM 925 O O . VAL B 1 28 ? -4.793 1.854 3.494 1 97.25 28 VAL B O 1
ATOM 928 N N . ASN B 1 29 ? -5.633 3.039 1.821 1 97.81 29 ASN B N 1
ATOM 929 C CA . ASN B 1 29 ? -5.773 1.902 0.917 1 97.81 29 ASN B CA 1
ATOM 930 C C . ASN B 1 29 ? -4.918 2.072 -0.334 1 97.81 29 ASN B C 1
ATOM 932 O O . ASN B 1 29 ? -4.945 3.125 -0.973 1 97.81 29 ASN B O 1
ATOM 936 N N . ILE B 1 30 ? -4.129 1.104 -0.587 1 97.94 30 ILE B N 1
ATOM 937 C CA . ILE B 1 30 ? -3.301 1.084 -1.788 1 97.94 30 ILE B CA 1
ATOM 938 C C . ILE B 1 30 ? -3.619 -0.161 -2.613 1 97.94 30 ILE B C 1
ATOM 940 O O . ILE B 1 30 ? -3.748 -1.26 -2.066 1 97.94 30 ILE B O 1
ATOM 944 N N . ASP B 1 31 ? -3.773 0.044 -3.9 1 97.56 31 ASP B N 1
ATOM 945 C CA . ASP B 1 31 ? -4.113 -1.041 -4.816 1 97.56 31 ASP B CA 1
ATOM 946 C C . ASP B 1 31 ? -3.164 -1.064 -6.016 1 97.56 31 ASP B C 1
ATOM 948 O O . ASP B 1 31 ? -2.967 -0.044 -6.676 1 97.56 31 ASP B O 1
ATOM 952 N N . ARG B 1 32 ? -2.518 -2.143 -6.184 1 97.19 32 ARG B N 1
ATOM 953 C CA . ARG B 1 32 ? -1.783 -2.404 -7.414 1 97.19 32 ARG B CA 1
ATOM 954 C C . ARG B 1 32 ? -2.562 -3.346 -8.328 1 97.19 32 ARG B C 1
ATOM 956 O O . ARG B 1 32 ? -3.021 -4.406 -7.891 1 97.19 32 ARG B O 1
ATOM 963 N N . GLN B 1 33 ? -2.697 -2.959 -9.578 1 95.19 33 GLN B N 1
ATOM 964 C CA . GLN B 1 33 ? -3.406 -3.775 -10.562 1 95.19 33 GLN B CA 1
ATOM 965 C C . GLN B 1 33 ? -2.619 -3.873 -11.867 1 95.19 33 GLN B C 1
ATOM 967 O O . GLN B 1 33 ? -1.896 -2.943 -12.227 1 95.19 33 GLN B O 1
ATOM 972 N N . PRO B 1 34 ? -2.826 -5.059 -12.492 1 93.38 34 PRO B N 1
ATOM 973 C CA . PRO B 1 34 ? -2.252 -5.105 -13.836 1 93.38 34 PRO B CA 1
ATOM 974 C C . PRO B 1 34 ? -2.83 -4.039 -14.766 1 93.38 34 PRO B C 1
ATOM 976 O O . PRO B 1 34 ? -4.023 -3.738 -14.695 1 93.38 34 PRO B O 1
ATOM 979 N N . ASP B 1 35 ? -2.035 -3.379 -15.555 1 91.06 35 ASP B N 1
ATOM 980 C CA . ASP B 1 35 ? -2.494 -2.291 -16.422 1 91.06 35 ASP B CA 1
ATOM 981 C C . ASP B 1 35 ? -2.898 -2.811 -17.797 1 91.06 35 ASP B C 1
ATOM 983 O O . ASP B 1 35 ? -3.285 -2.033 -18.672 1 91.06 35 ASP B O 1
ATOM 987 N N . GLY B 1 36 ? -2.816 -4.004 -18.047 1 86.94 36 GLY B N 1
ATOM 988 C CA . GLY B 1 36 ? -3.199 -4.59 -19.328 1 86.94 36 GLY B CA 1
ATOM 989 C C . GLY B 1 36 ? -2.084 -4.57 -20.359 1 86.94 36 GLY B C 1
ATOM 990 O O . GLY B 1 36 ? -2.238 -5.094 -21.453 1 86.94 36 GLY B O 1
ATOM 991 N N . ASN B 1 37 ? -0.964 -3.904 -20.188 1 88.88 37 ASN B N 1
ATOM 992 C CA . ASN B 1 37 ? 0.16 -3.789 -21.109 1 88.88 37 ASN B CA 1
ATOM 993 C C . ASN B 1 37 ? 1.409 -4.473 -20.562 1 88.88 37 ASN B C 1
ATOM 995 O O . ASN B 1 37 ? 2.529 -4.109 -20.922 1 88.88 37 ASN B O 1
ATOM 999 N N . GLY B 1 38 ? 1.246 -5.422 -19.594 1 88.56 38 GLY B N 1
ATOM 1000 C CA . GLY B 1 38 ? 2.381 -6.129 -19.031 1 88.56 38 GLY B CA 1
ATOM 1001 C C . GLY B 1 38 ? 2.99 -5.418 -17.828 1 88.56 38 GLY B C 1
ATOM 1002 O O . GLY B 1 38 ? 4.023 -5.84 -17.312 1 88.56 38 GLY B O 1
ATOM 1003 N N . GLY B 1 39 ? 2.408 -4.305 -17.469 1 92.81 39 GLY B N 1
ATOM 1004 C CA . GLY B 1 39 ? 2.836 -3.564 -16.297 1 92.81 39 GLY B CA 1
ATOM 1005 C C . GLY B 1 39 ? 1.781 -3.512 -15.211 1 92.81 39 GLY B C 1
ATOM 1006 O O . GLY B 1 39 ? 0.917 -4.387 -15.133 1 92.81 39 GLY B O 1
ATOM 1007 N N . THR B 1 40 ? 2.104 -2.619 -14.266 1 95.06 40 THR B N 1
ATOM 1008 C CA . THR B 1 40 ? 1.156 -2.447 -13.172 1 95.06 40 THR B CA 1
ATOM 1009 C C . THR B 1 40 ? 0.774 -0.979 -13.008 1 95.06 40 THR B C 1
ATOM 1011 O O . THR B 1 40 ? 1.474 -0.092 -13.508 1 95.06 40 THR B O 1
ATOM 1014 N N . CYS B 1 41 ? -0.352 -0.765 -12.477 1 97.25 41 CYS B N 1
ATOM 1015 C CA . CYS B 1 41 ? -0.788 0.561 -12.047 1 97.25 41 CYS B CA 1
ATOM 1016 C C . CYS B 1 41 ? -1.18 0.562 -10.578 1 97.25 41 CYS B C 1
ATOM 1018 O O . CYS B 1 41 ? -1.554 -0.477 -10.031 1 97.25 41 CYS B O 1
ATOM 1020 N N . TRP B 1 42 ? -0.975 1.768 -10.031 1 97.31 42 TRP B N 1
ATOM 1021 C CA . TRP B 1 42 ? -1.209 1.916 -8.602 1 97.31 42 TRP B CA 1
ATOM 1022 C C . TRP B 1 42 ? -2.305 2.943 -8.328 1 97.31 42 TRP B C 1
ATOM 1024 O O . TRP B 1 42 ? -2.371 3.979 -8.992 1 97.31 42 TRP B O 1
ATOM 1034 N N . ARG B 1 43 ? -3.137 2.672 -7.348 1 98.25 43 ARG B N 1
ATOM 1035 C CA . ARG B 1 43 ? -4.148 3.596 -6.844 1 98.25 43 ARG B CA 1
ATOM 1036 C C . ARG B 1 43 ? -4.129 3.65 -5.32 1 98.25 43 ARG B C 1
ATOM 1038 O O . ARG B 1 43 ? -3.703 2.697 -4.664 1 98.25 43 ARG B O 1
ATOM 1045 N N . ALA B 1 44 ? -4.508 4.727 -4.863 1 97.88 44 ALA B N 1
ATOM 1046 C CA . ALA B 1 44 ? -4.578 4.898 -3.416 1 97.88 44 ALA B CA 1
ATOM 1047 C C . ALA B 1 44 ? -5.824 5.68 -3.016 1 97.88 44 ALA B C 1
ATOM 1049 O O . ALA B 1 44 ? -6.383 6.426 -3.822 1 97.88 44 ALA B O 1
ATOM 1050 N N . ARG B 1 45 ? -6.23 5.453 -1.857 1 97.19 45 ARG B N 1
ATOM 1051 C CA . ARG B 1 45 ? -7.367 6.145 -1.258 1 97.19 45 ARG B CA 1
ATOM 1052 C C . ARG B 1 45 ? -7.137 6.391 0.23 1 97.19 45 ARG B C 1
ATOM 1054 O O . ARG B 1 45 ? -6.613 5.523 0.933 1 97.19 45 ARG B O 1
ATOM 1061 N N . LEU B 1 46 ? -7.535 7.543 0.625 1 96.38 46 LEU B N 1
ATOM 1062 C CA . LEU B 1 46 ? -7.492 7.871 2.045 1 96.38 46 LEU B CA 1
ATOM 1063 C C . LEU B 1 46 ? -8.898 7.945 2.627 1 96.38 46 LEU B C 1
ATOM 1065 O O . LEU B 1 46 ? -9.828 8.414 1.964 1 96.38 46 LEU B O 1
ATOM 1069 N N . THR B 1 47 ? -8.984 7.512 3.787 1 95 47 THR B N 1
ATOM 1070 C CA . THR B 1 47 ? -10.242 7.598 4.523 1 95 47 THR B CA 1
ATOM 1071 C C . THR B 1 47 ? -10.047 8.367 5.828 1 95 47 THR B C 1
ATOM 1073 O O . THR B 1 47 ? -9.188 8.016 6.641 1 95 47 THR B O 1
ATOM 1076 N N . LEU B 1 48 ? -10.805 9.359 5.949 1 89.69 48 LEU B N 1
ATOM 1077 C CA . LEU B 1 48 ? -10.734 10.188 7.152 1 89.69 48 LEU B CA 1
ATOM 1078 C C . LEU B 1 48 ? -11.5 9.531 8.297 1 89.69 48 LEU B C 1
ATOM 1080 O O . LEU B 1 48 ? -12.352 8.672 8.07 1 89.69 48 LEU B O 1
ATOM 1084 N N . PRO B 1 49 ? -11.094 9.93 9.414 1 86.38 49 PRO B N 1
ATOM 1085 C CA . PRO B 1 49 ? -11.844 9.398 10.555 1 86.38 49 PRO B CA 1
ATOM 1086 C C . PRO B 1 49 ? -13.344 9.664 10.445 1 86.38 49 PRO B C 1
ATOM 1088 O O . PRO B 1 49 ? -13.758 10.711 9.938 1 86.38 49 PRO B O 1
ATOM 1091 N N . GLY B 1 50 ? -14.188 8.68 10.797 1 83.62 50 GLY B N 1
ATOM 1092 C CA . GLY B 1 50 ? -15.633 8.812 10.68 1 83.62 50 GLY B CA 1
ATOM 1093 C C . GLY B 1 50 ? -16.188 8.234 9.391 1 83.62 50 GLY B C 1
ATOM 1094 O O . GLY B 1 50 ? -17.328 8.492 9.023 1 83.62 50 GLY B O 1
ATOM 1095 N N . ASP B 1 51 ? -15.297 7.586 8.594 1 78.06 51 ASP B N 1
ATOM 1096 C CA . ASP B 1 51 ? -15.648 6.82 7.402 1 78.06 51 ASP B CA 1
ATOM 1097 C C . ASP B 1 51 ? -15.938 7.742 6.219 1 78.06 51 ASP B C 1
ATOM 1099 O O . ASP B 1 51 ? -16.891 7.527 5.473 1 78.06 51 ASP B O 1
ATOM 1103 N N . ASP B 1 52 ? -15.336 8.727 6.266 1 83.06 52 ASP B N 1
ATOM 1104 C CA . ASP B 1 52 ? -15.383 9.633 5.121 1 83.06 52 ASP B CA 1
ATOM 1105 C C . ASP B 1 52 ? -14.312 9.273 4.09 1 83.06 52 ASP B C 1
ATOM 1107 O O . ASP B 1 52 ? -13.25 9.883 4.055 1 83.06 52 ASP B O 1
ATOM 1111 N N . ALA B 1 53 ? -14.633 8.297 3.24 1 88.12 53 ALA B N 1
ATOM 1112 C CA . ALA B 1 53 ? -13.68 7.812 2.246 1 88.12 53 ALA B CA 1
ATOM 1113 C C . ALA B 1 53 ? -13.57 8.789 1.074 1 88.12 53 ALA B C 1
ATOM 1115 O O . ALA B 1 53 ? -14.586 9.211 0.52 1 88.12 53 ALA B O 1
ATOM 1116 N N . LEU B 1 54 ? -12.344 9.094 0.807 1 91.12 54 LEU B N 1
ATOM 1117 C CA . LEU B 1 54 ? -12.109 9.867 -0.406 1 91.12 54 LEU B CA 1
ATOM 1118 C C . LEU B 1 54 ? -12.125 8.969 -1.638 1 91.12 54 LEU B C 1
ATOM 1120 O O . LEU B 1 54 ? -12.133 7.742 -1.518 1 91.12 54 LEU B O 1
ATOM 1124 N N . ASP B 1 55 ? -12.164 9.617 -2.721 1 92.06 55 ASP B N 1
ATOM 1125 C CA . ASP B 1 55 ? -12.18 8.85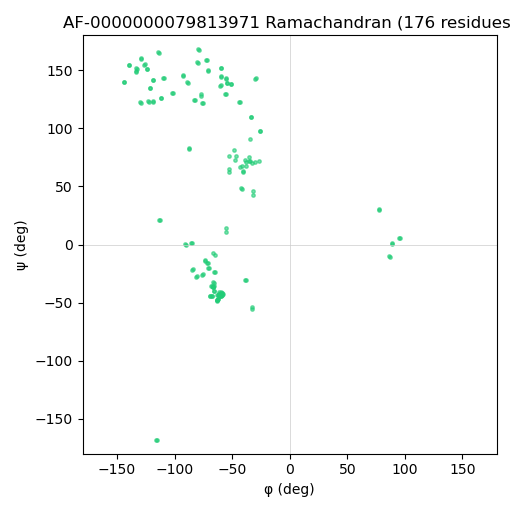9 -3.969 1 92.06 55 ASP B CA 1
ATOM 1126 C C . ASP B 1 55 ? -10.828 8.203 -4.234 1 92.06 55 ASP B C 1
ATOM 1128 O O . ASP B 1 55 ? -9.789 8.719 -3.822 1 92.06 55 ASP B O 1
ATOM 1132 N N . TRP B 1 56 ? -10.898 7.023 -4.926 1 97 56 TRP B N 1
ATOM 1133 C CA . TRP B 1 56 ? -9.664 6.449 -5.441 1 97 56 TRP B CA 1
ATOM 1134 C C . TRP B 1 56 ? -8.977 7.406 -6.41 1 97 56 TRP B C 1
ATOM 1136 O O . TRP B 1 56 ? -9.648 8.102 -7.18 1 97 56 TRP B O 1
ATOM 1146 N N . THR B 1 57 ? -7.676 7.348 -6.336 1 97.19 57 THR B N 1
ATOM 1147 C CA . THR B 1 57 ? -6.922 8.133 -7.309 1 97.19 57 THR B CA 1
ATOM 1148 C C . THR B 1 57 ? -7.008 7.504 -8.695 1 97.19 57 THR B C 1
ATOM 1150 O O . THR B 1 57 ? -7.336 6.324 -8.828 1 97.19 57 THR B O 1
ATOM 1153 N N . ALA B 1 58 ? -6.742 8.391 -9.703 1 96.56 58 ALA B N 1
ATOM 1154 C CA . ALA B 1 58 ? -6.473 7.812 -11.023 1 96.56 58 ALA B CA 1
ATOM 1155 C C . ALA B 1 58 ? -5.262 6.887 -10.977 1 96.56 58 ALA B C 1
ATOM 1157 O O . ALA B 1 58 ? -4.383 7.047 -10.125 1 96.56 58 ALA B O 1
ATOM 1158 N N . PRO B 1 59 ? -5.203 5.883 -11.844 1 97.31 59 PRO B N 1
ATOM 1159 C CA . PRO B 1 59 ? -4.035 4.996 -11.852 1 97.31 59 PRO B CA 1
ATOM 1160 C C . PRO B 1 59 ? -2.723 5.75 -12.047 1 97.31 59 PRO B C 1
ATOM 1162 O O . PRO B 1 59 ? -2.652 6.68 -12.852 1 97.31 59 PRO B O 1
ATOM 1165 N N . GLN B 1 60 ? -1.818 5.461 -11.172 1 96.81 60 GLN B N 1
ATOM 1166 C CA . GLN B 1 60 ? -0.481 6.039 -11.258 1 96.81 60 GLN B CA 1
ATOM 1167 C C . GLN B 1 60 ? 0.564 4.969 -11.555 1 96.81 60 GLN B C 1
ATOM 1169 O O . GLN B 1 60 ? 0.303 3.775 -11.391 1 96.81 60 GLN B O 1
ATOM 1174 N N . GLY B 1 61 ? 1.718 5.344 -11.945 1 93.88 61 GLY B N 1
ATOM 1175 C CA . GLY B 1 61 ? 2.766 4.41 -12.328 1 93.88 61 GLY B CA 1
ATOM 1176 C C . GLY B 1 61 ? 3.5 3.814 -11.148 1 93.88 61 GLY B C 1
ATOM 1177 O O . GLY B 1 61 ? 4.129 2.76 -11.266 1 93.88 61 GLY B O 1
ATOM 1178 N N . THR B 1 62 ? 3.531 4.57 -10.047 1 92.94 62 THR B N 1
ATOM 1179 C 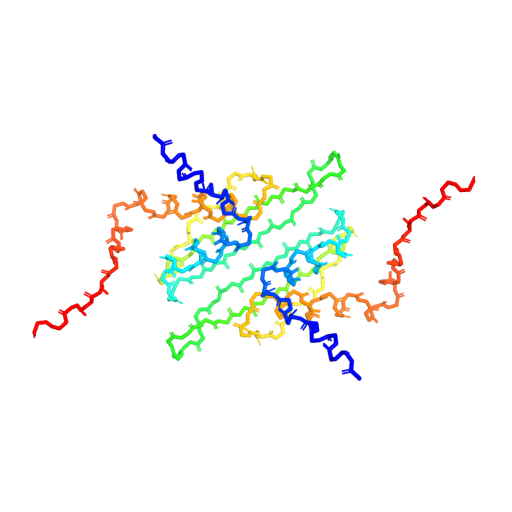CA . THR B 1 62 ? 4.223 4.07 -8.859 1 92.94 62 THR B CA 1
ATOM 1180 C C . THR B 1 62 ? 3.334 4.18 -7.625 1 92.94 62 THR B C 1
ATOM 1182 O O . THR B 1 62 ? 2.357 4.93 -7.621 1 92.94 62 THR B O 1
ATOM 1185 N N . MET B 1 63 ? 3.686 3.434 -6.652 1 94.38 63 MET B N 1
ATOM 1186 C CA . MET B 1 63 ? 2.988 3.477 -5.371 1 94.38 63 MET B CA 1
ATOM 1187 C C . MET B 1 63 ? 3.062 4.871 -4.758 1 94.38 63 MET B C 1
ATOM 1189 O O . MET B 1 63 ? 2.068 5.375 -4.238 1 94.38 63 MET B O 1
ATOM 1193 N N . VAL B 1 64 ? 4.219 5.426 -4.855 1 93.62 64 VAL B N 1
ATOM 1194 C CA . VAL B 1 64 ? 4.477 6.73 -4.254 1 93.62 64 VAL B CA 1
ATOM 1195 C C . VAL B 1 64 ? 3.6 7.789 -4.914 1 93.62 64 VAL B C 1
ATOM 1197 O O . VAL B 1 64 ? 2.973 8.602 -4.23 1 93.62 64 VAL B O 1
ATOM 1200 N N . GLU B 1 65 ? 3.586 7.797 -6.195 1 95.19 65 GLU B N 1
ATOM 1201 C CA . GLU B 1 65 ? 2.768 8.758 -6.926 1 95.19 65 GLU B CA 1
ATOM 1202 C C . GLU B 1 65 ? 1.294 8.633 -6.547 1 95.19 65 GLU B C 1
ATOM 1204 O O . GLU B 1 65 ? 0.592 9.641 -6.422 1 95.19 65 GLU B O 1
ATOM 1209 N N . ALA B 1 66 ? 0.793 7.441 -6.422 1 97 66 ALA B N 1
ATOM 1210 C CA . ALA B 1 66 ? -0.59 7.211 -6.008 1 97 66 ALA B CA 1
ATOM 1211 C C . ALA B 1 66 ? -0.862 7.812 -4.633 1 97 66 ALA B C 1
ATOM 1213 O O . ALA B 1 66 ? -1.88 8.477 -4.434 1 97 66 ALA B O 1
ATOM 1214 N N . LEU B 1 67 ? 0.072 7.578 -3.744 1 96.12 67 LEU B N 1
ATOM 1215 C CA . LEU B 1 67 ? -0.083 8.078 -2.383 1 96.12 67 LEU B CA 1
ATOM 1216 C C . LEU B 1 67 ? -0.022 9.602 -2.35 1 96.12 67 LEU B C 1
ATOM 1218 O O . LEU B 1 67 ? -0.802 10.242 -1.642 1 96.12 67 LEU B O 1
ATOM 1222 N N . GLU B 1 68 ? 0.949 10.125 -3.09 1 94.94 68 GLU B N 1
ATOM 1223 C CA . GLU B 1 68 ? 1.066 11.578 -3.146 1 94.94 68 GLU B CA 1
ATOM 1224 C C . GLU B 1 68 ? -0.189 12.211 -3.738 1 94.94 68 GLU B C 1
ATOM 1226 O O . GLU B 1 68 ? -0.645 13.258 -3.268 1 94.94 68 GLU B O 1
ATOM 1231 N N . THR B 1 69 ? -0.726 11.633 -4.797 1 96.06 69 THR B N 1
ATOM 1232 C CA . THR B 1 69 ? -1.956 12.109 -5.418 1 96.06 69 THR B CA 1
ATOM 1233 C C . THR B 1 69 ? -3.121 12.039 -4.438 1 96.06 69 THR B C 1
ATOM 1235 O O . THR B 1 69 ? -3.906 12.984 -4.324 1 96.06 69 THR B O 1
ATOM 1238 N N . ALA B 1 70 ? -3.262 10.953 -3.686 1 96.19 70 ALA B N 1
ATOM 1239 C CA . ALA B 1 70 ? -4.301 10.797 -2.67 1 96.19 70 ALA B CA 1
ATOM 1240 C C . ALA B 1 70 ? -4.18 11.867 -1.592 1 96.19 70 ALA B C 1
ATOM 1242 O O . ALA B 1 70 ? -5.184 12.422 -1.144 1 96.19 70 ALA B O 1
ATOM 1243 N N . TRP B 1 71 ? -2.994 12.094 -1.189 1 94.81 71 TRP B N 1
ATOM 1244 C CA . TRP B 1 71 ? -2.742 13.094 -0.159 1 94.81 71 TRP B CA 1
ATOM 1245 C C . TRP B 1 71 ? -3.137 14.484 -0.644 1 94.81 71 TRP B C 1
ATOM 1247 O O . TRP B 1 71 ? -3.734 15.266 0.102 1 94.81 71 TRP B O 1
ATOM 1257 N N . ARG B 1 72 ? -2.795 14.789 -1.824 1 93.06 72 ARG B N 1
ATOM 1258 C CA . ARG B 1 72 ? -3.191 16.062 -2.42 1 93.06 72 ARG B CA 1
ATOM 1259 C C . ARG B 1 72 ? -4.707 16.203 -2.457 1 93.06 72 ARG B C 1
ATOM 1261 O O . ARG B 1 72 ? -5.246 17.266 -2.15 1 93.06 72 ARG B O 1
ATOM 1268 N N . GLN B 1 73 ? -5.379 15.156 -2.834 1 91.62 73 GLN B N 1
ATOM 1269 C CA . GLN B 1 73 ? -6.84 15.141 -2.859 1 91.62 73 GLN B CA 1
ATOM 1270 C C . GLN B 1 73 ? -7.418 15.422 -1.477 1 91.62 73 GLN B C 1
ATOM 1272 O O . GLN B 1 73 ? -8.406 16.141 -1.347 1 91.62 73 GLN B O 1
ATOM 1277 N N . ALA B 1 74 ? -6.816 14.844 -0.479 1 90 74 ALA B N 1
ATOM 1278 C CA . ALA B 1 74 ? -7.281 15.008 0.896 1 90 74 ALA B CA 1
ATOM 1279 C C . ALA B 1 74 ? -7.102 16.453 1.366 1 90 74 ALA B C 1
ATOM 1281 O O . ALA B 1 74 ? -7.902 16.953 2.156 1 90 74 ALA B O 1
ATOM 1282 N N . ARG B 1 75 ? -6.062 17.094 0.969 1 86.94 75 ARG B N 1
ATOM 1283 C CA . ARG B 1 75 ? -5.77 18.453 1.381 1 86.94 75 ARG B CA 1
ATOM 1284 C C . ARG B 1 75 ? -6.66 19.453 0.649 1 86.94 75 ARG B C 1
ATOM 1286 O O . ARG B 1 75 ? -6.84 20.578 1.104 1 86.94 75 ARG B O 1
ATOM 1293 N N . ALA B 1 76 ? -7.102 19.078 -0.471 1 81.81 76 ALA B N 1
ATOM 1294 C CA . ALA B 1 76 ? -7.957 19.969 -1.253 1 81.81 76 ALA B CA 1
ATOM 1295 C C . ALA B 1 76 ? -9.352 20.062 -0.642 1 81.81 76 ALA B C 1
ATOM 1297 O O . ALA B 1 76 ? -10.141 20.953 -1.008 1 81.81 76 ALA B O 1
ATOM 1298 N N . LEU B 1 77 ? -9.641 19.188 0.234 1 68.5 77 LEU B N 1
ATOM 1299 C CA . LEU B 1 77 ? -10.945 19.219 0.896 1 68.5 77 LEU B CA 1
ATOM 1300 C C . LEU B 1 77 ? -11 20.312 1.951 1 68.5 77 LEU B C 1
ATOM 1302 O O . LEU B 1 77 ? -9.992 20.625 2.588 1 68.5 77 LEU B O 1
ATOM 1306 N N . PRO B 1 78 ? -11.93 21.266 1.854 1 60.81 78 PRO B N 1
ATOM 1307 C CA . PRO B 1 78 ? -12.023 22.328 2.852 1 60.81 78 PRO B CA 1
ATOM 1308 C C . PRO B 1 78 ? -11.625 21.875 4.25 1 60.81 78 PRO B C 1
ATOM 1310 O O . PRO B 1 78 ? -11.016 22.625 5.008 1 60.81 78 PRO B O 1
ATOM 1313 N N . GLY B 1 79 ? -12.117 20.844 4.914 1 50.25 79 GLY B N 1
ATOM 1314 C CA . GLY B 1 79 ? -11.82 20.281 6.219 1 50.25 79 GLY B CA 1
ATOM 1315 C C . GLY B 1 79 ? -10.5 19.531 6.27 1 50.25 79 GLY B C 1
ATOM 1316 O O . GLY B 1 79 ? -10.102 19.031 7.32 1 50.25 79 GLY B O 1
ATOM 1317 N N . GLY B 1 80 ? -9.93 19.234 5.27 1 49.84 80 GLY B N 1
ATOM 1318 C CA . GLY B 1 80 ? -8.641 18.578 5.184 1 49.84 80 GLY B CA 1
ATOM 1319 C C . GLY B 1 80 ? -7.492 19.422 5.688 1 49.84 80 GLY B C 1
ATOM 1320 O O . GLY B 1 80 ? -6.32 19.094 5.488 1 49.84 80 GLY B O 1
ATOM 1321 N N . GLU B 1 81 ? -7.832 20.703 5.98 1 44.59 81 GLU B N 1
ATOM 1322 C CA . GLU B 1 81 ? -6.812 21.562 6.582 1 44.59 81 GLU B CA 1
ATOM 1323 C C . GLU B 1 81 ? -6.246 20.922 7.852 1 44.59 81 GLU B C 1
ATOM 1325 O O . GLU B 1 81 ? -6.129 21.594 8.883 1 44.59 81 GLU B O 1
ATOM 1330 N N . ALA B 1 82 ? -6.453 19.688 8.133 1 45.91 82 ALA B N 1
ATOM 1331 C CA . ALA B 1 82 ? -5.773 19.359 9.375 1 45.91 82 ALA B CA 1
ATOM 1332 C C . ALA B 1 82 ? -4.301 19.75 9.328 1 45.91 82 ALA B C 1
ATOM 1334 O O . ALA B 1 82 ? -3.51 19.141 8.609 1 45.91 82 ALA B O 1
ATOM 1335 N N . GLY B 1 83 ? -3.852 20.891 9.195 1 42.19 83 GLY B N 1
ATOM 1336 C CA . GLY B 1 83 ? -2.475 21.234 9.516 1 42.19 83 GLY B CA 1
ATOM 1337 C C . GLY B 1 83 ? -1.884 20.375 10.617 1 42.19 83 GLY B C 1
ATOM 1338 O O . GLY B 1 83 ? -2.609 19.656 11.305 1 42.19 83 GLY B O 1
ATOM 1339 N N . PRO B 1 84 ? -0.622 19.984 10.602 1 39.75 84 PRO B N 1
ATOM 1340 C CA . PRO B 1 84 ? -0.021 19.328 11.766 1 39.75 84 PRO B CA 1
ATOM 1341 C C . PRO B 1 84 ? -0.549 19.875 13.094 1 39.75 84 PRO B C 1
ATOM 1343 O O . PRO B 1 84 ? -0.503 21.078 13.328 1 39.75 84 PRO B O 1
ATOM 1346 N N . GLN B 1 85 ? -1.742 19.641 13.531 1 35.75 85 GLN B N 1
ATOM 1347 C CA . GLN B 1 85 ? -1.97 20.078 14.898 1 35.75 85 GLN B CA 1
ATOM 1348 C C . GLN B 1 85 ? -0.77 19.766 15.789 1 35.75 85 GLN B C 1
ATOM 1350 O O . GLN B 1 85 ? -0.543 18.594 16.141 1 35.75 85 GLN B O 1
ATOM 1355 N N . VAL B 1 86 ? 0.479 20.047 15.438 1 36.28 86 VAL B N 1
ATOM 1356 C CA . VAL B 1 86 ? 1.549 20.109 16.438 1 36.28 86 VAL B CA 1
ATOM 1357 C C . VAL B 1 86 ? 1.057 20.844 17.672 1 36.28 86 VAL B C 1
ATOM 1359 O O . VAL B 1 86 ? 0.701 22.031 17.609 1 36.28 86 VAL B O 1
ATOM 1362 N N . THR B 1 87 ? 0.157 20.375 18.422 1 36.94 87 THR B N 1
ATOM 1363 C CA . THR B 1 87 ? -0.009 20.969 19.734 1 36.94 87 THR B CA 1
ATOM 1364 C C . THR B 1 87 ? 1.33 21.453 20.281 1 36.94 87 THR B C 1
ATOM 1366 O O . THR B 1 87 ? 2.201 20.641 20.609 1 36.94 87 THR B O 1
ATOM 1369 N N . VAL B 1 88 ? 1.951 22.438 19.812 1 30.92 88 VAL B N 1
ATOM 1370 C CA . VAL B 1 88 ? 2.977 23.234 20.484 1 30.92 88 VAL B CA 1
ATOM 1371 C C . VAL B 1 88 ? 2.451 23.719 21.828 1 30.92 88 VAL B C 1
ATOM 1373 O O . VAL B 1 88 ? 1.454 24.438 21.891 1 30.92 88 VAL B O 1
ATOM 1376 N N . LYS B 1 89 ? 2.387 22.797 22.891 1 31.39 89 LYS B N 1
ATOM 1377 C CA . LYS B 1 89 ? 2.285 23.281 24.25 1 31.39 89 LYS B CA 1
ATOM 1378 C C . LYS B 1 89 ? 3.064 24.578 24.438 1 31.39 89 LYS B C 1
ATOM 1380 O O . LYS B 1 89 ? 4.281 24.609 24.234 1 31.39 89 LYS B O 1
ATOM 1385 N N . ASN B 1 90 ? 2.488 25.641 24.266 1 24.88 90 ASN B N 1
ATOM 1386 C CA . ASN B 1 90 ? 2.99 26.828 24.969 1 24.88 90 ASN B CA 1
ATOM 1387 C C . ASN B 1 90 ? 2.994 26.609 26.484 1 24.88 90 ASN B C 1
ATOM 1389 O O . ASN B 1 90 ? 2.014 26.125 27.047 1 24.88 90 ASN B O 1
#

Sequence (180 aa):
MSHNYATPLTPEKRLTRVLSRIPEDWSVNIDRQPDGNGGTCWRARLTLPGDDALDWTAPQGTMVEALETAWRQARALPGGEAGPQVTVKNMSHNYATPLTPEKRLTRVLSRIPEDWSVNIDRQPDGNGGTCWRARLTLPGDDALDWTAPQGTMVEALETAWRQARALPGGEAGPQVTVKN

Nearest PDB structures (foldseek):
  2l3j-assembly1_A  TM=4.967E-01  e=3.106E-01  Rattus norvegicus
  5boi-assembly1_A  TM=5.531E-01  e=7.522E-01  Priestia megaterium QM B1551
  3p1x-assembly3_A  TM=4.473E-01  e=1.822E+00  Homo sapiens
  3opp-assembly1_A  TM=4.002E-01  e=1.710E+00  Klebsiella pneumoniae
  1tdl-assembly1_A  TM=3.998E-01  e=2.067E+00  Klebsiella pneumoniae

Solvent-accessible surface area (backbone atoms only — not comparable to full-atom values): 10147 Å² total; per-residue (Å²): 133,83,74,76,68,69,70,76,67,50,68,43,55,47,37,53,52,54,56,71,69,49,60,50,69,33,31,38,40,37,37,36,33,50,60,83,80,84,39,54,26,13,26,12,25,43,24,41,74,91,75,49,66,49,69,70,38,67,76,23,82,36,64,47,56,9,46,49,51,26,51,52,56,46,48,68,36,86,82,37,60,69,55,83,78,66,77,70,84,118,130,81,75,77,68,70,68,76,67,51,68,44,55,47,38,54,52,52,55,69,70,49,59,50,67,33,30,38,38,36,38,36,34,50,61,81,78,84,38,54,27,12,25,12,26,42,23,39,72,90,74,50,64,49,70,68,38,70,77,22,81,38,68,47,55,8,47,50,51,25,50,51,56,45,50,69,37,86,82,37,61,67,57,83,76,65,78,70,82,124

Foldseek 3Di:
DPPVVVPPPDLVRLQVVLVVVDDPQKDKDKDWDDPVPPAIWIWMWIADPPGRTDDIDDTDRDRSVRSVRRLVSLCVPPVSPPPPVPVPPD/DPPVVVPPPDLVRLQVVLVVVDDPQKDKDKDWDDPVPPAIWIWMWIADPPGRTDDIDDTDRDRSVRSVRRLVSLCPPPVSPPDPVPVPPD